Protein AF-A0A9P4TWM1-F1 (afdb_monomer_lite)

F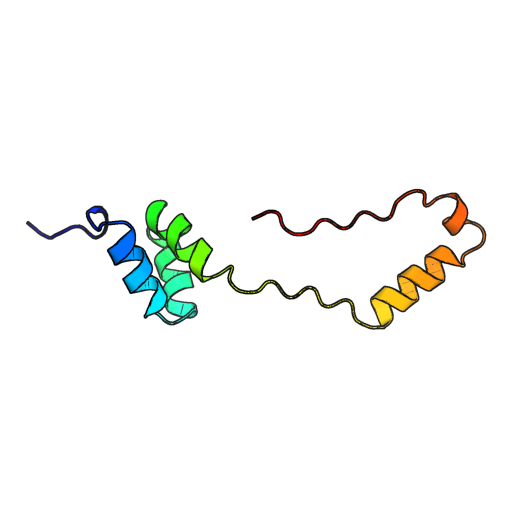oldseek 3Di:
DDDPPVPDDLVVLLVVLVPDDLVVLVVQLPPDVVSVVSSVVSNPPDDDDDDDPVNVVVVVCQCPDPPNVVVDPDDDDDDPDD

Radius of gyration: 21.67 Å; chains: 1; bounding box: 45×19×61 Å

Sequence (82 aa):
SGTSLENLSPEISHMICTNLQISDIENLRLVNKYWSEIGGEHLCFEIYVFFNRKSFERLLAISQHPLIRKSIRTIFYEPLQL

Organism: NCBI:txid1048955

Secondary structure (DSSP, 8-state):
----GGGS-HHHHHHHHHHS-HHHHHHHTTS-HHHHHHHHHHH-S-------HHHHHHHHHHHH-TTHHHH-----------

Structure (mmCIF, N/CA/C/O backbone):
data_AF-A0A9P4TWM1-F1
#
_entry.id   AF-A0A9P4TWM1-F1
#
loop_
_atom_site.group_PDB
_atom_site.id
_atom_site.type_symbol
_atom_site.label_atom_id
_atom_site.label_alt_id
_atom_site.label_comp_id
_atom_site.label_asym_id
_atom_site.label_entity_id
_atom_site.label_seq_id
_atom_site.pdbx_PDB_ins_code
_atom_site.Cartn_x
_atom_site.Cartn_y
_atom_site.Cartn_z
_atom_site.occupancy
_atom_site.B_iso_or_equiv
_atom_site.auth_seq_id
_atom_site.auth_comp_id
_atom_site.auth_asym_id
_atom_site.auth_atom_id
_atom_site.pdbx_PDB_model_num
ATOM 1 N N . SER A 1 1 ? 25.954 0.662 -31.582 1.00 45.31 1 SER A N 1
ATOM 2 C CA . SER A 1 1 ? 25.727 1.286 -30.265 1.00 45.31 1 SER A CA 1
ATOM 3 C C . SER A 1 1 ? 24.238 1.239 -29.988 1.00 45.31 1 SER A C 1
ATOM 5 O O . SER A 1 1 ? 23.500 2.053 -30.522 1.00 45.31 1 SER A O 1
ATOM 7 N N . GLY A 1 2 ? 23.774 0.214 -29.271 1.00 52.44 2 GLY A N 1
ATOM 8 C CA . GLY A 1 2 ? 22.369 0.149 -28.866 1.00 52.44 2 GLY A CA 1
ATOM 9 C C . GLY A 1 2 ? 22.115 1.230 -27.824 1.00 52.44 2 GLY A C 1
ATOM 10 O O . GLY A 1 2 ? 22.864 1.322 -26.852 1.00 52.44 2 GLY A O 1
ATOM 11 N N . THR A 1 3 ? 21.125 2.084 -28.047 1.00 58.31 3 THR A N 1
ATOM 12 C CA . THR A 1 3 ? 20.625 3.005 -27.029 1.00 58.31 3 THR A CA 1
ATOM 13 C C . THR A 1 3 ? 20.111 2.173 -25.858 1.00 58.31 3 THR A C 1
ATOM 15 O O . THR A 1 3 ? 19.102 1.484 -25.977 1.00 58.31 3 THR A O 1
ATOM 18 N N . SER A 1 4 ? 20.851 2.179 -24.747 1.00 70.56 4 SER A N 1
ATOM 19 C CA . SER A 1 4 ? 20.403 1.545 -23.509 1.00 70.56 4 SER A CA 1
ATOM 20 C C . SER A 1 4 ? 19.163 2.281 -23.006 1.00 70.56 4 SER A C 1
ATOM 22 O O . SER A 1 4 ? 19.141 3.513 -23.017 1.00 70.56 4 SER A O 1
ATOM 24 N N . LEU A 1 5 ? 18.157 1.538 -22.539 1.00 69.44 5 LEU A N 1
ATOM 25 C CA . LEU A 1 5 ? 16.978 2.093 -21.857 1.00 69.44 5 LEU A CA 1
ATOM 26 C C . LEU A 1 5 ? 17.363 2.959 -20.643 1.00 69.44 5 LEU A C 1
ATOM 28 O O . LEU A 1 5 ? 16.578 3.783 -20.197 1.00 69.44 5 LEU A O 1
ATOM 32 N N . GLU A 1 6 ? 18.587 2.797 -20.145 1.00 69.75 6 GLU A N 1
ATOM 33 C CA . GLU A 1 6 ? 19.181 3.569 -19.051 1.00 69.75 6 GLU A CA 1
ATOM 34 C C . GLU A 1 6 ? 19.561 5.007 -19.444 1.00 69.75 6 GLU A C 1
ATOM 36 O O . GLU A 1 6 ? 19.809 5.832 -18.574 1.00 69.75 6 GLU A O 1
ATOM 41 N N . ASN A 1 7 ? 19.594 5.321 -20.744 1.00 81.69 7 ASN A N 1
ATOM 42 C CA . ASN A 1 7 ? 19.925 6.655 -21.256 1.00 81.69 7 ASN A CA 1
ATOM 43 C C . ASN A 1 7 ? 18.682 7.481 -21.624 1.00 81.69 7 ASN A C 1
ATOM 45 O O . ASN A 1 7 ? 18.814 8.545 -22.232 1.00 81.69 7 ASN A O 1
ATOM 49 N N . LEU A 1 8 ? 17.478 6.978 -21.338 1.00 85.50 8 LEU A N 1
ATOM 50 C CA . LEU A 1 8 ? 16.247 7.723 -21.578 1.00 85.50 8 LEU A CA 1
ATOM 51 C C . LEU A 1 8 ? 16.132 8.880 -20.585 1.00 85.50 8 LEU A C 1
ATOM 53 O O . LEU A 1 8 ? 16.495 8.751 -19.415 1.00 85.50 8 LEU A O 1
ATOM 57 N N . SER A 1 9 ? 15.612 10.015 -21.053 1.00 90.12 9 SER A N 1
ATOM 58 C CA . SER A 1 9 ? 15.265 11.094 -20.134 1.00 90.12 9 SER A CA 1
ATOM 59 C C . SER A 1 9 ? 14.064 10.671 -19.274 1.00 90.12 9 SER A C 1
ATOM 61 O O . SER A 1 9 ? 13.230 9.884 -19.742 1.00 90.12 9 SER A O 1
ATOM 63 N N . PRO A 1 10 ? 13.939 11.186 -18.037 1.00 90.00 10 PRO A N 1
ATOM 64 C CA . PRO A 1 10 ? 12.795 10.898 -17.172 1.00 90.00 10 PRO A CA 1
ATOM 65 C C . PRO A 1 1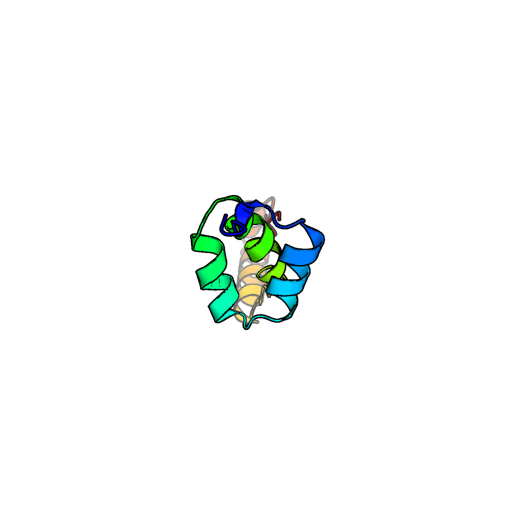0 ? 11.449 11.104 -17.868 1.00 90.00 10 PRO A C 1
ATOM 67 O O . PRO A 1 10 ? 10.564 10.263 -17.756 1.00 90.00 10 PRO A O 1
ATOM 70 N N . GLU A 1 11 ? 11.309 12.163 -18.665 1.00 91.94 11 GLU A N 1
ATOM 71 C CA . GLU A 1 11 ? 10.076 12.489 -19.382 1.00 91.94 11 GLU A CA 1
ATOM 72 C C . GLU A 1 11 ? 9.666 11.377 -20.354 1.00 91.94 11 GLU A C 1
ATOM 74 O O . GLU A 1 11 ? 8.499 10.987 -20.389 1.00 91.94 11 GLU A O 1
ATOM 79 N N . ILE A 1 12 ? 10.622 10.821 -21.107 1.00 94.00 12 ILE A N 1
ATOM 80 C CA . ILE A 1 12 ? 10.357 9.711 -22.030 1.00 94.00 12 ILE A CA 1
ATOM 81 C C . ILE A 1 12 ? 9.993 8.443 -21.255 1.00 94.00 12 ILE A C 1
ATOM 83 O O . ILE A 1 12 ? 9.075 7.725 -21.648 1.00 94.00 12 ILE A O 1
ATOM 87 N N . SER A 1 13 ? 10.655 8.191 -20.128 1.00 92.19 13 SER A N 1
ATOM 88 C CA . SER A 1 13 ? 10.356 7.052 -19.257 1.00 92.19 13 SER A CA 1
ATOM 89 C C . SER A 1 13 ? 8.949 7.136 -18.651 1.00 92.19 13 SER A C 1
ATOM 91 O O . SER A 1 13 ? 8.214 6.149 -18.684 1.00 92.19 13 SER A O 1
ATOM 93 N N . HIS A 1 14 ? 8.512 8.314 -18.187 1.00 92.00 14 HIS A N 1
ATOM 94 C CA . HIS A 1 14 ? 7.128 8.513 -17.739 1.00 92.00 14 HIS A CA 1
ATOM 95 C C . HIS A 1 14 ? 6.131 8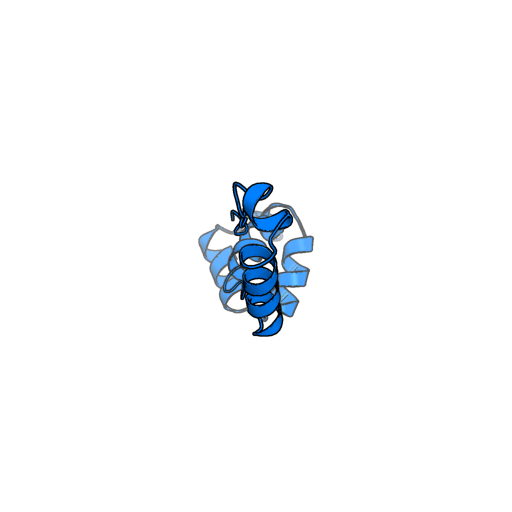.367 -18.891 1.00 92.00 14 HIS A C 1
ATOM 97 O O . HIS A 1 14 ? 5.093 7.741 -18.699 1.00 92.00 14 HIS A O 1
ATOM 103 N N . MET A 1 15 ? 6.439 8.881 -20.090 1.00 94.12 15 MET A N 1
ATOM 104 C CA . MET A 1 15 ? 5.587 8.687 -21.270 1.00 94.12 15 MET A CA 1
ATOM 105 C C . MET A 1 15 ? 5.413 7.207 -21.616 1.00 94.12 15 MET A C 1
ATOM 107 O O . MET A 1 15 ? 4.310 6.802 -21.978 1.00 94.12 15 MET A O 1
ATOM 111 N N . ILE A 1 16 ? 6.469 6.400 -21.497 1.00 92.81 16 ILE A N 1
ATOM 112 C CA . ILE A 1 16 ? 6.381 4.948 -21.680 1.00 92.81 16 ILE A CA 1
ATOM 113 C C . ILE A 1 16 ? 5.399 4.362 -20.663 1.00 92.81 16 ILE A C 1
ATOM 115 O O . ILE A 1 16 ? 4.431 3.729 -21.078 1.00 92.81 16 ILE A O 1
ATOM 119 N N . CYS A 1 17 ? 5.576 4.628 -19.363 1.00 91.19 17 CYS A N 1
ATOM 120 C CA . CYS A 1 17 ? 4.685 4.099 -18.326 1.00 91.19 17 CYS A CA 1
ATOM 121 C C . CYS A 1 17 ? 3.219 4.530 -18.507 1.00 91.19 17 CYS A C 1
ATOM 123 O O . CYS A 1 17 ? 2.339 3.689 -18.369 1.00 91.19 17 CYS A O 1
ATOM 125 N N . THR A 1 18 ? 2.941 5.773 -18.916 1.00 91.44 18 THR A N 1
ATOM 126 C CA . THR A 1 18 ? 1.569 6.246 -19.199 1.00 91.44 18 THR A CA 1
ATOM 127 C C . THR A 1 18 ? 0.866 5.436 -20.297 1.00 91.44 18 THR A C 1
ATOM 129 O O . THR A 1 18 ? -0.360 5.375 -20.331 1.00 91.44 18 THR A O 1
ATOM 132 N N . ASN A 1 19 ? 1.622 4.831 -21.219 1.00 94.44 19 ASN A N 1
ATOM 133 C CA . ASN A 1 19 ? 1.080 4.066 -22.346 1.00 94.44 19 ASN A CA 1
ATOM 134 C C . ASN A 1 19 ? 1.098 2.544 -22.121 1.00 94.44 19 ASN A C 1
ATOM 136 O O . ASN A 1 19 ? 0.641 1.798 -22.989 1.00 94.44 19 ASN A O 1
ATOM 140 N N . LEU A 1 20 ? 1.625 2.071 -20.989 1.00 91.94 20 LEU A N 1
ATOM 141 C CA . LEU A 1 20 ? 1.664 0.653 -20.645 1.00 91.94 20 LEU A CA 1
ATOM 142 C C . LEU A 1 20 ? 0.429 0.232 -19.846 1.00 91.94 20 LEU A C 1
ATOM 144 O O . LEU A 1 20 ? -0.183 1.024 -19.132 1.00 91.94 20 LEU A O 1
ATOM 148 N N . GLN A 1 21 ? 0.069 -1.048 -19.947 1.00 92.12 21 GLN A N 1
ATOM 149 C CA . GLN A 1 21 ? -0.912 -1.633 -19.035 1.00 92.12 21 GLN A CA 1
ATOM 150 C C . GLN A 1 21 ? -0.297 -1.785 -17.641 1.00 92.12 21 GLN A C 1
ATOM 152 O O . GLN A 1 21 ? 0.909 -1.987 -17.508 1.00 92.12 21 GLN A O 1
ATOM 157 N N . ILE A 1 22 ? -1.134 -1.771 -16.599 1.00 86.69 22 ILE A N 1
ATOM 158 C CA . ILE A 1 22 ? -0.694 -1.927 -15.201 1.00 86.69 22 ILE A CA 1
ATOM 159 C C . ILE A 1 22 ? 0.198 -3.167 -15.030 1.00 86.69 22 ILE A C 1
ATOM 161 O O . ILE A 1 22 ? 1.271 -3.067 -14.443 1.00 86.69 22 ILE A O 1
ATOM 165 N N . SER A 1 23 ? -0.180 -4.307 -15.619 1.00 91.31 23 SER A N 1
ATOM 166 C CA . SER A 1 23 ? 0.612 -5.546 -15.566 1.00 91.31 23 SER A CA 1
ATOM 167 C C . SER A 1 23 ? 2.001 -5.414 -16.197 1.00 91.31 23 SER A C 1
ATOM 169 O O . SER A 1 23 ? 2.953 -6.061 -15.767 1.00 91.31 23 SER A O 1
ATOM 171 N N . ASP A 1 24 ? 2.140 -4.582 -17.226 1.00 94.75 24 ASP A N 1
ATOM 172 C CA . ASP A 1 24 ? 3.424 -4.352 -17.883 1.00 94.75 24 ASP A CA 1
ATOM 173 C C . ASP A 1 24 ? 4.296 -3.415 -17.046 1.00 94.75 24 ASP A C 1
ATOM 175 O O . ASP A 1 24 ? 5.498 -3.644 -16.928 1.00 94.75 24 ASP A O 1
ATOM 179 N N . ILE A 1 25 ? 3.694 -2.418 -16.388 1.00 90.19 25 ILE A N 1
ATOM 180 C CA . ILE A 1 25 ? 4.381 -1.534 -15.434 1.00 90.19 25 ILE A CA 1
ATOM 181 C C . ILE A 1 25 ? 4.871 -2.339 -14.218 1.00 90.19 25 ILE A C 1
ATOM 183 O O . ILE A 1 25 ? 6.006 -2.161 -13.771 1.00 90.19 25 ILE A O 1
ATOM 187 N N . GLU A 1 26 ? 4.065 -3.284 -13.720 1.00 89.44 26 GLU A N 1
ATOM 188 C CA . GLU A 1 26 ? 4.446 -4.206 -12.642 1.00 89.44 26 GLU A CA 1
ATOM 189 C C . GLU A 1 26 ? 5.675 -5.050 -12.984 1.00 89.44 26 GLU A C 1
ATOM 191 O O . GLU A 1 26 ? 6.482 -5.317 -12.094 1.00 89.44 26 GLU A O 1
ATOM 196 N N . ASN A 1 27 ? 5.831 -5.453 -14.246 1.00 94.25 27 ASN A N 1
ATOM 197 C CA . ASN A 1 27 ? 6.999 -6.196 -14.715 1.00 94.25 27 ASN A CA 1
ATOM 198 C C . ASN A 1 27 ? 8.193 -5.271 -14.982 1.00 94.25 27 ASN A C 1
ATOM 200 O O . ASN A 1 27 ? 9.320 -5.582 -14.595 1.00 94.25 27 ASN A O 1
ATOM 204 N N . LEU A 1 28 ? 7.952 -4.114 -15.604 1.00 91.44 28 LEU A N 1
ATOM 205 C CA . LEU A 1 28 ? 8.982 -3.134 -15.942 1.00 91.44 28 LEU A CA 1
ATOM 206 C C . LEU A 1 28 ? 9.714 -2.631 -14.694 1.00 91.44 28 LEU A C 1
ATOM 208 O O . LEU A 1 28 ? 10.941 -2.532 -14.699 1.00 91.44 28 LEU A O 1
ATOM 212 N N . ARG A 1 29 ? 8.990 -2.402 -13.591 1.00 89.31 29 ARG A N 1
ATOM 213 C CA . ARG A 1 29 ? 9.576 -1.939 -12.323 1.00 89.31 29 ARG A CA 1
ATOM 214 C C . ARG A 1 29 ? 10.607 -2.909 -11.726 1.00 89.31 29 ARG A C 1
ATOM 216 O O . ARG A 1 29 ? 11.385 -2.518 -10.865 1.00 89.31 29 ARG A O 1
ATOM 223 N N . LEU A 1 30 ? 10.614 -4.174 -12.155 1.00 92.38 30 LEU A N 1
ATOM 224 C CA . LEU A 1 30 ? 11.538 -5.202 -11.663 1.00 92.38 30 LEU A CA 1
ATOM 225 C C . LEU A 1 30 ? 12.874 -5.224 -12.422 1.00 92.38 30 LEU A C 1
ATOM 227 O O . LEU A 1 30 ? 13.790 -5.932 -12.010 1.00 92.38 30 LEU A O 1
ATOM 231 N N . VAL A 1 31 ? 13.001 -4.467 -13.518 1.00 91.56 31 VAL A N 1
ATOM 232 C CA . VAL A 1 31 ? 14.182 -4.495 -14.395 1.00 91.56 31 VAL A CA 1
ATOM 233 C C . VAL A 1 31 ? 15.410 -3.885 -13.718 1.00 91.56 31 VAL A C 1
ATOM 235 O O . VAL A 1 31 ? 16.491 -4.470 -13.754 1.00 91.56 31 VAL A O 1
ATOM 238 N N . ASN A 1 32 ? 15.270 -2.706 -13.110 1.00 89.75 32 ASN A N 1
ATOM 239 C CA . ASN A 1 32 ? 16.339 -2.028 -12.376 1.00 89.75 32 ASN A CA 1
ATOM 240 C C . ASN A 1 32 ? 15.763 -0.978 -11.406 1.00 89.75 32 ASN A C 1
ATOM 242 O O . ASN A 1 32 ? 14.559 -0.732 -11.380 1.00 89.75 32 ASN A O 1
ATOM 246 N N . LYS A 1 33 ? 16.634 -0.338 -10.611 1.00 88.56 33 LYS A N 1
ATOM 247 C CA . LYS A 1 33 ? 16.227 0.681 -9.624 1.00 88.56 33 LYS A CA 1
ATOM 248 C C . LYS A 1 33 ? 15.496 1.872 -10.252 1.00 88.56 33 LYS A C 1
ATOM 250 O O . LYS A 1 33 ? 14.502 2.319 -9.702 1.00 88.56 33 LYS A O 1
ATOM 255 N N . TYR A 1 34 ? 15.957 2.334 -11.413 1.00 91.25 34 TYR A N 1
ATOM 256 C CA . TYR A 1 34 ? 15.365 3.474 -12.113 1.00 91.25 34 TYR A CA 1
ATOM 257 C C . TYR A 1 34 ? 13.913 3.197 -12.533 1.00 91.25 34 TYR A C 1
ATOM 259 O O . TYR A 1 34 ? 13.012 3.979 -12.240 1.00 91.25 34 TYR A O 1
ATOM 267 N N . TRP A 1 35 ? 13.655 2.034 -13.137 1.00 91.06 35 TRP A N 1
ATOM 268 C CA . TRP A 1 35 ? 12.295 1.612 -13.475 1.00 91.06 35 TRP A CA 1
ATOM 269 C C . TRP A 1 35 ? 11.464 1.247 -12.246 1.00 91.06 35 TRP A C 1
ATOM 271 O O . TRP A 1 35 ? 10.245 1.390 -12.288 1.00 91.06 35 TRP A O 1
ATOM 281 N N . SER A 1 36 ? 12.094 0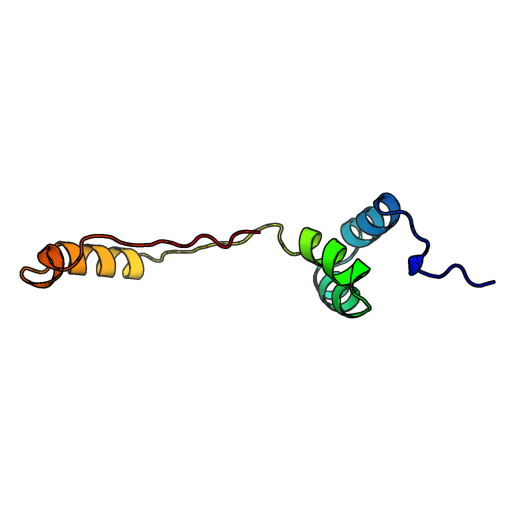.809 -11.152 1.00 89.12 36 SER A N 1
ATOM 282 C CA . SER A 1 36 ? 11.401 0.588 -9.880 1.00 89.12 36 SER A CA 1
ATOM 283 C C . SER A 1 36 ? 10.783 1.875 -9.339 1.00 89.12 36 SER A C 1
ATOM 285 O O . SER A 1 36 ? 9.655 1.837 -8.855 1.00 89.12 36 SER A O 1
ATOM 287 N N . GLU A 1 37 ? 11.513 2.989 -9.408 1.00 89.19 37 GLU A N 1
ATOM 288 C CA . GLU A 1 37 ? 11.050 4.303 -8.949 1.00 89.19 37 GLU A CA 1
ATOM 289 C C . GLU A 1 37 ? 9.948 4.834 -9.875 1.00 89.19 37 GLU A C 1
ATOM 291 O O . GLU A 1 37 ? 8.810 5.003 -9.441 1.00 89.19 37 GLU A O 1
ATOM 296 N N . ILE A 1 38 ? 10.236 4.962 -11.176 1.00 89.62 38 ILE A N 1
ATOM 297 C CA . ILE A 1 38 ? 9.275 5.496 -12.155 1.00 89.62 38 ILE A CA 1
ATOM 298 C C . ILE A 1 38 ? 8.019 4.623 -12.245 1.00 89.62 38 ILE A C 1
ATOM 300 O O . ILE A 1 38 ? 6.903 5.131 -12.203 1.00 89.62 38 ILE A O 1
ATOM 304 N N . GLY A 1 39 ? 8.162 3.300 -12.358 1.00 87.38 39 GLY A N 1
ATOM 305 C CA . GLY A 1 39 ? 7.019 2.388 -12.416 1.00 87.38 39 GLY A CA 1
ATOM 306 C C . GLY A 1 39 ? 6.190 2.397 -11.130 1.00 87.38 39 GLY A C 1
ATOM 307 O O . GLY A 1 39 ? 4.970 2.269 -11.191 1.00 87.38 39 GLY A O 1
ATOM 308 N N . GLY A 1 40 ? 6.827 2.599 -9.972 1.00 85.06 40 GLY A N 1
ATOM 309 C CA . GLY A 1 40 ? 6.147 2.720 -8.683 1.00 85.06 40 GLY A CA 1
ATOM 310 C C . GLY A 1 40 ? 5.180 3.902 -8.628 1.00 85.06 40 GLY A C 1
ATOM 311 O O . GLY A 1 40 ? 4.041 3.727 -8.197 1.00 85.06 40 GLY A O 1
ATOM 312 N N . GLU A 1 41 ? 5.587 5.071 -9.126 1.00 86.31 41 GLU A N 1
ATOM 313 C CA . GLU A 1 41 ? 4.737 6.271 -9.175 1.00 86.31 41 GLU A CA 1
ATOM 314 C C . GLU A 1 41 ? 3.462 6.051 -10.001 1.00 86.31 41 GLU A C 1
ATOM 316 O O . GLU A 1 41 ? 2.374 6.458 -9.595 1.00 86.31 41 GLU A O 1
ATOM 321 N N . HIS A 1 42 ? 3.573 5.341 -11.127 1.00 84.12 42 HIS A N 1
ATOM 322 C CA . HIS A 1 42 ? 2.435 5.038 -12.003 1.00 84.12 42 HIS A CA 1
ATOM 323 C C . HIS A 1 42 ? 1.516 3.932 -11.460 1.00 84.12 42 HIS A C 1
ATOM 325 O O . HIS A 1 42 ? 0.347 3.872 -11.834 1.00 84.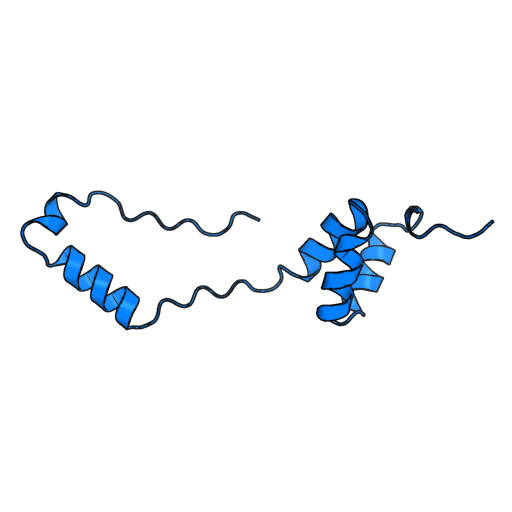12 42 HIS A O 1
ATOM 331 N N . LEU A 1 43 ? 2.006 3.077 -10.556 1.00 78.19 43 LEU A N 1
ATOM 332 C CA . LEU A 1 43 ? 1.193 2.070 -9.858 1.00 78.19 43 LEU A CA 1
ATOM 333 C C . LEU A 1 43 ? 0.508 2.621 -8.598 1.00 78.19 43 LEU A C 1
ATOM 335 O O . LEU A 1 43 ? -0.494 2.064 -8.153 1.00 78.19 43 LEU A O 1
ATOM 339 N N . CYS A 1 44 ? 1.010 3.718 -8.030 1.00 67.62 44 CYS A N 1
ATOM 340 C CA . CYS A 1 44 ? 0.484 4.330 -6.806 1.00 67.62 44 CYS A CA 1
ATOM 341 C C . CYS A 1 44 ? -0.685 5.304 -7.044 1.00 67.62 44 CYS A C 1
ATOM 343 O O . CYS A 1 44 ? -0.900 6.204 -6.235 1.00 67.62 44 CYS A O 1
ATOM 345 N N . PHE A 1 45 ? -1.454 5.151 -8.127 1.00 58.28 45 PHE A N 1
ATOM 346 C CA . PHE A 1 45 ? -2.476 6.143 -8.473 1.00 58.28 45 PHE A CA 1
ATOM 347 C C . PHE A 1 45 ? -3.725 6.112 -7.577 1.00 58.28 45 PHE A C 1
ATOM 349 O O . PHE A 1 45 ? -4.309 7.169 -7.362 1.00 58.28 45 PHE A O 1
ATOM 356 N N . GLU A 1 46 ? -4.115 4.973 -6.983 1.00 49.91 46 GLU A N 1
ATOM 357 C CA . GLU A 1 46 ? -5.239 4.932 -6.029 1.00 49.91 46 GLU A CA 1
ATOM 358 C C . GLU A 1 46 ? -5.080 3.825 -4.969 1.00 49.91 46 GLU A C 1
ATOM 360 O O . GLU A 1 46 ? -5.244 2.636 -5.242 1.00 49.91 46 GLU A O 1
ATOM 365 N N . ILE A 1 47 ? -4.816 4.213 -3.717 1.00 48.25 47 ILE A N 1
ATOM 366 C CA . ILE A 1 47 ? -4.918 3.311 -2.562 1.00 48.25 47 ILE A CA 1
ATOM 367 C C . ILE A 1 47 ? -6.302 3.488 -1.940 1.00 48.25 47 ILE A C 1
ATOM 369 O O . ILE A 1 47 ? -6.581 4.481 -1.267 1.00 48.25 47 ILE A O 1
ATOM 373 N N . TYR A 1 48 ? -7.172 2.499 -2.129 1.00 49.03 48 TYR A N 1
ATOM 374 C CA . TYR A 1 48 ? -8.490 2.492 -1.509 1.00 49.03 48 TYR A CA 1
ATOM 375 C C . TYR A 1 48 ? -8.466 1.820 -0.136 1.00 49.03 48 TYR A C 1
ATOM 377 O O . TYR A 1 48 ? -8.345 0.600 -0.015 1.00 49.03 48 TYR A O 1
ATOM 385 N N . VAL A 1 49 ? -8.666 2.610 0.917 1.00 49.94 49 VAL A N 1
ATOM 386 C CA . VAL A 1 49 ? -8.882 2.086 2.270 1.00 49.94 49 VAL A CA 1
ATOM 387 C C . VAL A 1 49 ? -10.382 1.972 2.536 1.00 49.94 49 VAL A C 1
ATOM 389 O O . VAL A 1 49 ? -11.060 2.958 2.822 1.00 49.94 49 VAL A O 1
ATOM 392 N N . PHE A 1 50 ? -10.919 0.752 2.458 1.00 54.75 50 PHE A N 1
ATOM 393 C CA . PHE A 1 50 ? -12.333 0.481 2.730 1.00 54.75 50 PHE A CA 1
ATOM 394 C C . PHE A 1 50 ? -12.553 -0.003 4.167 1.00 54.75 50 PHE A C 1
ATOM 396 O O . PHE A 1 50 ? -12.438 -1.190 4.483 1.00 54.75 50 PHE A O 1
ATOM 403 N N . PHE A 1 51 ? -12.970 0.906 5.047 1.00 66.00 51 PHE A N 1
ATOM 404 C CA . PHE A 1 51 ? -13.573 0.521 6.319 1.00 66.00 51 PHE A CA 1
ATOM 405 C C . PHE A 1 51 ? -15.006 0.053 6.068 1.00 66.00 51 PHE A C 1
ATOM 407 O O . PHE A 1 51 ? -15.924 0.855 5.904 1.00 66.00 51 PHE A O 1
ATOM 414 N N . ASN A 1 52 ? -15.217 -1.261 6.026 1.00 69.38 52 ASN A N 1
ATOM 415 C CA . ASN A 1 52 ? -16.575 -1.788 5.960 1.00 69.38 52 ASN A CA 1
ATOM 416 C C . ASN A 1 52 ? -17.346 -1.466 7.255 1.00 69.38 52 ASN A C 1
ATOM 418 O O . ASN A 1 52 ? -16.769 -1.159 8.302 1.00 69.38 52 ASN A O 1
ATOM 422 N N . ARG A 1 53 ? -18.676 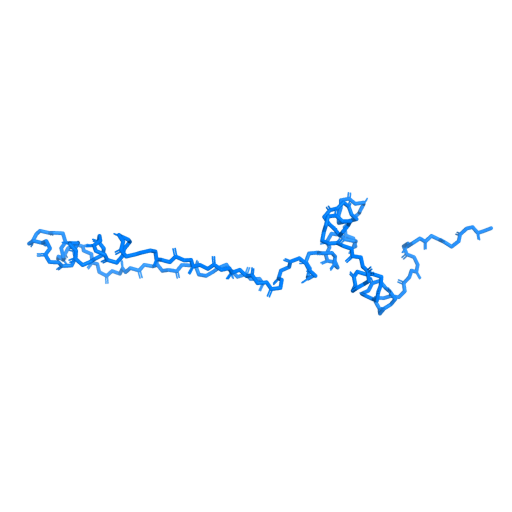-1.575 7.194 1.00 72.19 53 ARG A N 1
ATOM 423 C CA . ARG A 1 53 ? -19.571 -1.315 8.331 1.00 72.19 53 ARG A CA 1
ATOM 424 C C . ARG A 1 53 ? -19.128 -2.034 9.617 1.00 72.19 53 ARG A C 1
ATOM 426 O O . ARG A 1 53 ? -19.156 -1.438 10.688 1.00 72.19 53 ARG A O 1
ATOM 433 N N . LYS A 1 54 ? -18.635 -3.271 9.498 1.00 74.19 54 LYS A N 1
ATOM 434 C CA . LYS A 1 54 ? -18.164 -4.094 10.623 1.00 74.19 54 LYS A CA 1
ATOM 435 C C . LYS A 1 54 ? -16.927 -3.502 11.308 1.00 74.19 54 LYS A C 1
ATOM 437 O O . LYS A 1 54 ? -16.777 -3.644 12.520 1.00 74.19 54 LYS A O 1
ATOM 442 N N . SER A 1 55 ? -16.047 -2.828 10.567 1.00 74.50 55 SER A N 1
ATOM 443 C CA . SER A 1 55 ? -14.899 -2.109 11.134 1.00 74.50 55 SER A CA 1
ATOM 444 C C . SER A 1 55 ? -15.351 -0.946 12.022 1.00 74.50 55 SER A C 1
ATOM 446 O O . SER A 1 55 ? -14.864 -0.814 13.144 1.00 74.50 55 SER A O 1
ATOM 448 N N . PHE A 1 56 ? -16.342 -0.164 11.584 1.00 76.00 56 PHE A N 1
ATOM 449 C CA . PHE A 1 56 ? -16.916 0.916 12.396 1.00 76.00 56 PHE A CA 1
ATOM 450 C C . PHE A 1 56 ? -17.728 0.400 13.587 1.00 76.00 56 PHE A C 1
ATOM 452 O O . PHE A 1 56 ? -17.612 0.944 14.682 1.00 76.00 56 PHE A O 1
ATOM 459 N N . GLU A 1 57 ? -18.494 -0.679 13.416 1.00 79.56 57 GLU A N 1
ATOM 460 C CA . GLU A 1 57 ? -19.225 -1.328 14.513 1.00 79.56 57 GLU A CA 1
ATOM 461 C C . GLU A 1 57 ? -18.276 -1.823 15.610 1.00 79.56 57 GLU A C 1
ATOM 463 O O . GLU A 1 57 ? -18.574 -1.686 16.794 1.00 79.56 57 GLU A O 1
ATOM 468 N N . ARG A 1 58 ? -17.095 -2.334 15.240 1.00 76.00 58 ARG A N 1
ATOM 469 C CA . ARG A 1 58 ? -16.057 -2.729 16.202 1.00 76.00 58 ARG A CA 1
ATOM 470 C C . ARG A 1 58 ? -15.467 -1.533 16.939 1.00 76.00 58 ARG A C 1
ATOM 472 O O . ARG A 1 58 ? -15.330 -1.599 18.156 1.00 76.00 58 ARG A O 1
ATOM 479 N N . LEU A 1 59 ? -15.157 -0.442 16.237 1.00 77.94 59 LEU A N 1
ATOM 480 C CA . LEU A 1 59 ? -14.681 0.792 16.872 1.00 77.94 59 LEU A CA 1
ATOM 481 C C . LEU A 1 59 ? -15.728 1.371 17.836 1.00 77.94 59 LEU A C 1
ATOM 483 O O . LEU A 1 59 ? -15.389 1.777 18.947 1.00 77.94 59 LEU A O 1
ATOM 487 N N . LEU A 1 60 ? -17.004 1.347 17.446 1.00 78.19 60 LEU A N 1
ATOM 488 C CA . LEU A 1 60 ? -18.122 1.765 18.287 1.00 78.19 60 LEU A CA 1
ATOM 489 C C . LEU A 1 60 ? -18.292 0.855 19.512 1.00 78.19 60 LEU A C 1
ATOM 491 O O . LEU A 1 60 ? -18.444 1.344 20.627 1.00 78.19 60 LEU A O 1
ATOM 495 N N . ALA A 1 61 ? -18.216 -0.465 19.337 1.00 79.81 61 ALA A N 1
ATOM 496 C CA . ALA A 1 61 ? -18.292 -1.414 20.446 1.00 79.81 61 ALA A CA 1
ATOM 497 C C . ALA A 1 61 ? -17.152 -1.194 21.453 1.00 79.81 61 ALA A C 1
ATOM 499 O O . ALA A 1 61 ? -17.363 -1.226 22.664 1.00 79.81 61 ALA A O 1
ATOM 500 N N . ILE A 1 62 ? -15.950 -0.912 20.952 1.00 76.88 62 ILE A N 1
ATOM 501 C CA . ILE A 1 62 ? -14.772 -0.606 21.760 1.00 76.88 62 ILE A CA 1
ATOM 502 C C . ILE A 1 62 ? -14.954 0.704 22.549 1.00 76.88 62 ILE A C 1
ATOM 504 O O . ILE A 1 62 ? -14.639 0.740 23.740 1.00 76.88 62 ILE A O 1
ATOM 508 N N . SER A 1 63 ? -15.498 1.760 21.931 1.00 72.06 63 SER A N 1
ATOM 509 C CA . SER A 1 63 ? -15.734 3.050 22.603 1.00 72.06 63 SER A CA 1
ATOM 510 C C . SER A 1 63 ? -16.849 2.987 23.653 1.00 72.06 63 SER A C 1
ATOM 512 O O . SER A 1 63 ? -16.811 3.704 24.656 1.00 72.06 63 SER A O 1
ATOM 514 N N . GLN A 1 64 ? -17.822 2.095 23.464 1.00 81.25 64 GLN A N 1
ATOM 515 C CA . GLN A 1 64 ? -18.910 1.858 24.410 1.00 81.25 64 GLN A CA 1
ATOM 516 C C . GLN A 1 64 ? -18.522 0.898 25.544 1.00 81.25 64 GLN A C 1
ATOM 518 O O . GLN A 1 64 ? -19.181 0.890 26.586 1.00 81.25 64 GLN A O 1
ATOM 523 N N . HIS A 1 65 ? -17.449 0.115 25.394 1.00 81.75 65 HIS A N 1
ATOM 524 C CA . HIS A 1 65 ? -17.100 -0.914 26.367 1.00 81.75 65 HIS A CA 1
ATOM 525 C C . HIS A 1 65 ? -16.629 -0.307 27.713 1.00 81.75 65 HIS A C 1
ATOM 527 O O . HIS A 1 65 ? -15.640 0.436 27.741 1.00 81.75 65 HIS A O 1
ATOM 533 N N . PRO A 1 66 ? -17.256 -0.659 28.857 1.00 77.62 66 PRO A N 1
ATOM 534 C CA . PRO A 1 66 ? -17.049 0.016 30.147 1.00 77.62 66 PRO A CA 1
ATOM 535 C C . PRO A 1 66 ? -15.604 0.035 30.660 1.00 77.62 66 PRO A C 1
ATOM 537 O O . PRO A 1 66 ? -15.183 1.005 31.296 1.00 77.62 66 PRO A O 1
ATOM 540 N N . LEU A 1 67 ? -14.849 -1.031 30.380 1.00 76.25 67 LEU A N 1
ATOM 541 C CA . LEU A 1 67 ? -13.458 -1.185 30.813 1.00 76.25 67 LEU A CA 1
ATOM 542 C C . LEU A 1 67 ? -12.461 -0.698 29.757 1.00 76.25 67 LEU A C 1
ATOM 544 O O . LEU A 1 67 ? -11.460 -0.077 30.091 1.00 76.25 67 LEU A O 1
ATOM 548 N N . ILE A 1 68 ? -12.754 -0.941 28.478 1.00 66.25 68 ILE A N 1
ATOM 549 C CA . ILE A 1 68 ? -11.788 -0.744 27.388 1.00 66.25 68 ILE A CA 1
ATOM 550 C C . ILE A 1 68 ? -11.764 0.727 26.963 1.00 66.25 68 ILE A C 1
ATOM 552 O O . ILE A 1 68 ? -10.689 1.263 26.699 1.00 66.25 68 ILE A O 1
ATOM 556 N N . ARG A 1 69 ? -12.906 1.435 27.010 1.00 68.88 69 ARG A N 1
ATOM 557 C CA . ARG A 1 69 ? -12.968 2.857 26.631 1.00 68.88 69 ARG A CA 1
ATOM 558 C C . ARG A 1 69 ? -12.043 3.750 27.458 1.00 68.88 69 ARG A C 1
ATOM 560 O O . ARG A 1 69 ? -11.621 4.793 26.987 1.00 68.88 69 ARG A O 1
ATOM 567 N N . LYS A 1 70 ? -11.777 3.375 28.716 1.00 72.69 70 LYS A N 1
ATOM 568 C CA . LYS A 1 70 ? -10.908 4.138 29.629 1.00 72.69 70 LYS A CA 1
ATOM 569 C C . LYS A 1 70 ? -9.426 3.829 29.409 1.00 72.69 70 LYS A C 1
ATOM 571 O O . LYS A 1 70 ? -8.576 4.633 29.781 1.00 72.69 70 LYS A O 1
ATOM 576 N N . SER A 1 71 ? -9.134 2.670 28.823 1.00 71.69 71 SER A N 1
ATOM 577 C CA . SER A 1 71 ? -7.781 2.192 28.533 1.00 71.69 71 SER A CA 1
ATOM 578 C C . SER A 1 71 ? -7.295 2.612 27.147 1.00 71.69 71 SER A C 1
ATOM 580 O O . SER A 1 71 ? -6.092 2.620 26.904 1.00 71.69 71 SER A O 1
ATOM 582 N N . ILE A 1 72 ? -8.204 2.992 26.248 1.00 65.94 72 ILE A N 1
ATOM 583 C CA . ILE A 1 72 ? -7.863 3.489 24.915 1.00 65.94 72 ILE A CA 1
ATOM 584 C C . ILE A 1 72 ? -7.800 5.011 24.954 1.00 65.94 72 ILE A C 1
ATOM 586 O O . ILE A 1 72 ? -8.818 5.688 25.063 1.00 65.94 72 ILE A O 1
ATOM 590 N N . ARG A 1 73 ? -6.580 5.546 24.868 1.00 64.50 73 ARG A N 1
ATOM 591 C CA . ARG A 1 73 ? -6.325 6.994 24.790 1.00 64.50 73 ARG A CA 1
ATOM 592 C C . ARG A 1 73 ? -6.214 7.511 23.361 1.00 64.50 73 ARG A C 1
ATOM 594 O O . ARG A 1 73 ? -6.530 8.669 23.117 1.00 64.50 73 ARG A O 1
ATOM 601 N N . THR A 1 74 ? -5.794 6.653 22.437 1.00 57.91 74 THR A N 1
ATOM 602 C CA . THR A 1 74 ? -5.500 7.030 21.055 1.00 57.91 74 THR A CA 1
ATOM 603 C C . THR A 1 74 ? -5.882 5.879 20.136 1.00 57.91 74 THR A C 1
ATOM 605 O O . THR A 1 74 ? -5.585 4.724 20.436 1.00 57.91 74 THR A O 1
ATOM 608 N N . ILE A 1 75 ? -6.525 6.196 19.015 1.00 63.22 75 ILE A N 1
ATOM 609 C CA . ILE A 1 75 ? -6.683 5.289 17.878 1.00 63.22 75 ILE A CA 1
ATOM 610 C C . ILE A 1 75 ? -5.747 5.832 16.805 1.00 63.22 75 ILE A C 1
ATOM 612 O O . ILE A 1 75 ? -5.941 6.951 16.337 1.00 63.22 75 ILE A O 1
ATOM 616 N N . PHE A 1 76 ? -4.698 5.079 16.483 1.00 55.34 76 PHE A N 1
ATOM 617 C CA . PHE A 1 76 ? -3.748 5.467 15.449 1.00 55.34 76 PHE A CA 1
ATOM 618 C C . PHE A 1 76 ? -4.214 4.901 14.113 1.00 55.34 76 PHE A C 1
ATOM 620 O O . PHE A 1 76 ? -4.500 3.709 14.002 1.00 55.34 76 PHE A O 1
ATOM 627 N N . TYR A 1 77 ? -4.311 5.773 13.119 1.00 61.53 77 TYR A N 1
ATOM 628 C CA . TYR A 1 77 ? -4.467 5.387 11.730 1.00 61.53 77 TYR A CA 1
ATOM 629 C C . TYR A 1 77 ? -3.210 5.843 11.004 1.00 61.53 77 TYR A C 1
ATOM 631 O O . TYR A 1 77 ? -2.914 7.036 10.992 1.00 61.53 77 TYR A O 1
ATOM 639 N N . GLU A 1 78 ? -2.476 4.891 10.441 1.00 49.75 78 GLU A N 1
ATOM 640 C CA . GLU A 1 78 ? -1.312 5.173 9.613 1.00 49.75 78 GLU A CA 1
ATOM 641 C C . GLU A 1 78 ? -1.755 5.126 8.147 1.00 49.75 78 GLU A C 1
ATOM 643 O O . GLU A 1 78 ? -1.981 4.036 7.614 1.00 49.75 78 GLU A O 1
ATOM 648 N N . PRO A 1 79 ? -1.963 6.279 7.488 1.00 55.41 79 PRO A N 1
ATOM 649 C CA . PRO A 1 79 ? -2.005 6.286 6.037 1.00 55.41 79 PRO A CA 1
ATOM 650 C C . PRO A 1 79 ? -0.622 5.878 5.524 1.00 55.41 79 PRO A C 1
ATOM 652 O O . PRO A 1 79 ? 0.391 6.289 6.093 1.00 55.41 79 PRO A O 1
ATOM 655 N N . LEU A 1 80 ? -0.578 5.084 4.451 1.00 48.62 80 LEU A N 1
ATOM 656 C CA . LEU A 1 80 ? 0.676 4.792 3.760 1.00 48.62 80 LEU A CA 1
ATOM 657 C C . LEU A 1 80 ? 1.333 6.136 3.388 1.00 48.62 80 LEU A C 1
ATOM 659 O O . LEU A 1 80 ? 0.733 6.918 2.650 1.00 48.62 80 LEU A O 1
ATOM 663 N N . GLN A 1 81 ? 2.511 6.435 3.940 1.00 42.97 81 GLN A N 1
ATOM 664 C CA . GLN A 1 81 ? 3.316 7.567 3.485 1.00 42.97 81 GLN A CA 1
ATOM 665 C C . GLN A 1 81 ? 4.019 7.125 2.202 1.00 42.97 81 GLN A C 1
ATOM 667 O O . GLN A 1 81 ? 4.876 6.242 2.251 1.00 42.97 81 GLN A O 1
ATOM 672 N N . LEU A 1 82 ? 3.577 7.685 1.076 1.00 40.91 82 LEU A N 1
ATOM 673 C CA . LEU A 1 82 ? 4.309 7.664 -0.189 1.00 40.91 82 LEU A CA 1
ATOM 674 C C . LEU A 1 82 ? 5.333 8.801 -0.181 1.00 40.91 82 LEU A C 1
ATOM 676 O O . LEU A 1 82 ? 4.939 9.922 0.222 1.00 40.91 82 LEU A O 1
#

InterPro domains:
  IPR036047 F-box-like domain superfamily [SSF81383] (4-49)

pLDDT: mean 76.16, std 15.31, range [40.91, 94.75]